Protein AF-A0A809XRB6-F1 (afdb_monomer)

Structure (mmCIF, N/CA/C/O backbone):
data_AF-A0A809XRB6-F1
#
_entry.id   AF-A0A809XRB6-F1
#
loop_
_atom_site.group_PDB
_atom_site.id
_atom_site.type_symbol
_atom_site.label_atom_id
_atom_site.label_alt_id
_atom_site.label_comp_id
_atom_site.label_asym_id
_atom_site.label_entity_id
_atom_site.label_seq_id
_atom_site.pdbx_PDB_ins_code
_atom_site.Cartn_x
_atom_site.Cartn_y
_atom_site.Cartn_z
_atom_site.occupancy
_atom_site.B_iso_or_equiv
_atom_site.auth_seq_id
_atom_site.auth_comp_id
_atom_site.auth_asym_id
_atom_site.auth_atom_id
_atom_site.pdbx_PDB_model_num
ATOM 1 N N . MET A 1 1 ? -22.239 2.796 12.880 1.00 61.47 1 MET A N 1
ATOM 2 C CA . MET A 1 1 ? -22.437 4.244 13.116 1.00 61.47 1 MET A CA 1
ATOM 3 C C . MET A 1 1 ? -23.560 4.434 14.136 1.00 61.47 1 MET A C 1
ATOM 5 O O . MET A 1 1 ? -24.670 3.992 13.845 1.00 61.47 1 MET A O 1
ATOM 9 N N . PRO A 1 2 ? -23.300 5.009 15.325 1.00 69.56 2 PRO A N 1
ATOM 10 C CA . PRO A 1 2 ? -24.337 5.312 16.322 1.00 69.56 2 PRO A CA 1
ATOM 11 C C . PRO A 1 2 ? -25.304 6.394 15.816 1.00 69.56 2 PRO A C 1
ATOM 13 O O . PRO A 1 2 ? -24.871 7.328 15.155 1.00 69.56 2 PRO A O 1
ATOM 16 N N . ARG A 1 3 ? -26.609 6.309 16.114 1.00 74.94 3 ARG A N 1
ATOM 17 C CA . ARG A 1 3 ? -27.607 7.269 15.583 1.00 74.94 3 ARG A CA 1
ATOM 18 C C . ARG A 1 3 ? -27.509 8.663 16.211 1.00 74.94 3 ARG A C 1
ATOM 20 O O . ARG A 1 3 ? -27.879 9.632 15.560 1.00 74.94 3 ARG A O 1
ATOM 27 N N . GLY A 1 4 ? -27.006 8.776 17.440 1.00 68.75 4 GLY A N 1
ATOM 28 C CA . GLY A 1 4 ? -26.925 10.052 18.156 1.00 68.75 4 GLY A CA 1
ATOM 29 C C . GLY A 1 4 ? -25.759 10.950 17.736 1.00 68.75 4 GLY A C 1
ATOM 30 O O . GLY A 1 4 ? -25.600 12.014 18.318 1.00 68.75 4 GLY A O 1
ATOM 31 N N . VAL A 1 5 ? -24.974 10.563 16.720 1.00 69.44 5 VAL A N 1
ATOM 32 C CA . VAL A 1 5 ? -24.039 11.480 16.037 1.00 69.44 5 VAL A CA 1
ATOM 33 C C . VAL A 1 5 ? -24.767 12.472 15.122 1.00 69.44 5 VAL A C 1
ATOM 35 O O . VAL A 1 5 ? -24.224 13.524 14.805 1.00 69.44 5 VAL A O 1
ATOM 38 N N . PHE A 1 6 ? -26.004 12.166 14.716 1.00 74.12 6 PHE A N 1
ATOM 39 C CA . PHE A 1 6 ? -26.852 13.059 13.929 1.00 74.12 6 PHE A CA 1
ATOM 40 C C . PHE A 1 6 ? -27.738 13.887 14.866 1.00 74.12 6 PHE A C 1
ATOM 42 O O . PHE A 1 6 ? -28.915 13.592 15.058 1.00 74.12 6 PHE A O 1
ATOM 49 N N . THR A 1 7 ? -27.151 14.903 15.492 1.00 71.75 7 THR A N 1
ATOM 50 C CA . THR A 1 7 ? -27.831 15.829 16.408 1.00 71.75 7 THR A CA 1
ATOM 51 C C . THR A 1 7 ? -27.353 17.257 16.150 1.00 71.75 7 THR A C 1
ATOM 53 O O . THR A 1 7 ? -26.242 17.468 15.667 1.00 71.75 7 THR A O 1
ATOM 56 N N . ALA A 1 8 ? -28.201 18.242 16.453 1.00 77.38 8 ALA A N 1
ATOM 57 C CA . ALA A 1 8 ? -27.827 19.655 16.405 1.00 77.38 8 ALA A CA 1
ATOM 58 C C . ALA A 1 8 ? -26.976 20.076 17.618 1.00 77.38 8 ALA A C 1
ATOM 60 O O . ALA A 1 8 ? -26.421 21.172 17.612 1.00 77.38 8 ALA A O 1
ATOM 61 N N . ASP A 1 9 ? -26.875 19.222 18.646 1.00 83.06 9 ASP A N 1
ATOM 62 C CA . ASP A 1 9 ? -26.037 19.454 19.821 1.00 83.06 9 ASP A CA 1
ATOM 63 C C . ASP A 1 9 ? -24.602 18.937 19.579 1.00 83.06 9 ASP A C 1
ATOM 65 O O . ASP A 1 9 ? -24.362 17.723 19.592 1.00 83.06 9 ASP A O 1
ATOM 69 N N . PRO A 1 10 ? -23.616 19.831 19.389 1.00 74.94 10 PRO A N 1
ATOM 70 C CA . PRO A 1 10 ? -22.242 19.439 19.100 1.00 74.94 10 PRO A CA 1
ATOM 71 C C . PRO A 1 10 ? -21.569 18.669 20.247 1.00 74.94 10 PRO A C 1
ATOM 73 O O . PRO A 1 10 ? -20.684 17.856 19.979 1.00 74.94 10 PRO A O 1
ATOM 76 N N . VAL A 1 11 ? -21.980 18.858 21.508 1.00 80.94 11 VAL A N 1
ATOM 77 C CA . VAL A 1 11 ? -21.413 18.121 22.653 1.00 80.94 11 VAL A CA 1
ATOM 78 C C . VAL A 1 11 ? -21.888 16.670 22.628 1.00 80.94 11 VAL A C 1
ATOM 80 O O . VAL A 1 11 ? -21.091 15.739 22.778 1.00 80.94 11 VAL A O 1
ATOM 83 N N . GLN A 1 12 ? -23.179 16.459 22.367 1.00 77.88 12 GLN A N 1
ATOM 84 C CA . GLN A 1 12 ? -23.754 15.123 22.238 1.00 77.88 12 GLN A CA 1
ATOM 85 C C . GLN A 1 12 ? -23.221 14.390 20.994 1.00 77.88 12 GLN A C 1
ATOM 87 O O . GLN A 1 12 ? -22.898 13.201 21.075 1.00 77.88 12 GLN A O 1
ATOM 92 N N . ALA A 1 13 ? -23.041 15.102 19.877 1.00 74.31 13 ALA A N 1
ATOM 93 C CA . ALA A 1 13 ? -22.426 14.555 18.670 1.00 74.31 13 ALA A CA 1
ATOM 94 C C . ALA A 1 13 ? -20.983 14.083 18.923 1.00 74.31 13 ALA A C 1
ATOM 96 O O . ALA A 1 13 ? -20.634 12.961 18.550 1.00 74.31 13 ALA A O 1
ATOM 97 N N . MET A 1 14 ? -20.156 14.887 19.606 1.00 74.06 14 MET A N 1
ATOM 98 C CA . MET A 1 14 ? -18.771 14.516 19.933 1.00 74.06 14 MET A CA 1
ATOM 99 C C . MET A 1 14 ? -18.687 13.318 20.885 1.00 74.06 14 MET A C 1
ATOM 101 O O . MET A 1 14 ? -17.871 12.420 20.668 1.00 74.06 14 MET A O 1
ATOM 105 N N . SER A 1 15 ? -19.553 13.260 21.901 1.00 75.50 15 SER A N 1
ATOM 106 C CA . SER A 1 15 ? -19.615 12.121 22.827 1.00 75.50 15 SER A CA 1
ATOM 107 C C . SER A 1 15 ? -19.898 10.801 22.097 1.00 75.50 15 SER A C 1
ATOM 109 O O . SER A 1 15 ? -19.261 9.785 22.379 1.00 75.50 15 SER A O 1
ATOM 111 N N . GLN A 1 16 ? -20.800 10.814 21.112 1.00 75.75 16 GLN A N 1
ATOM 112 C CA . GLN A 1 16 ? -21.124 9.617 20.331 1.00 75.75 16 GLN A CA 1
ATOM 113 C C . GLN A 1 16 ? -20.112 9.320 19.220 1.00 75.75 16 GLN A C 1
ATOM 115 O O . GLN A 1 1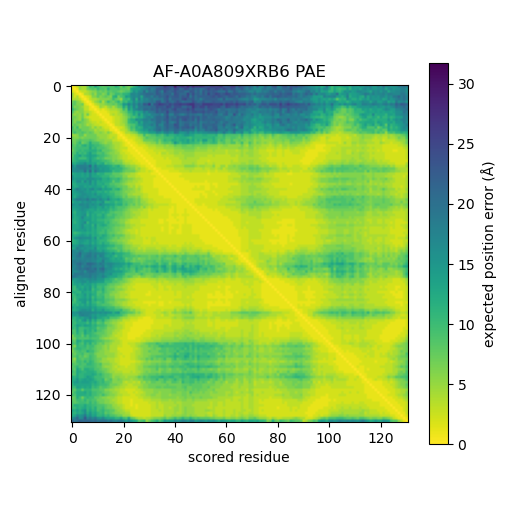6 ? -19.897 8.152 18.891 1.00 75.75 16 GLN A O 1
ATOM 120 N N . ALA A 1 17 ? -19.446 10.339 18.669 1.00 72.12 17 ALA A N 1
ATOM 121 C CA . ALA A 1 17 ? -18.386 10.163 17.678 1.00 72.12 17 ALA A CA 1
ATOM 122 C C . ALA A 1 17 ? -17.194 9.367 18.239 1.00 72.12 17 ALA A C 1
ATOM 124 O O . ALA A 1 17 ? -16.582 8.585 17.512 1.00 72.12 17 ALA A O 1
ATOM 125 N N . GLY A 1 18 ? -16.920 9.483 19.544 1.00 72.62 18 GLY A N 1
ATOM 126 C CA . GLY A 1 18 ? -15.917 8.669 20.240 1.00 72.62 18 GLY A CA 1
ATOM 127 C C . GLY A 1 18 ? -16.208 7.161 20.251 1.00 72.62 18 GLY A C 1
ATOM 128 O O . GLY A 1 18 ? -15.302 6.376 20.511 1.00 72.62 18 GLY A O 1
ATOM 129 N N . GLN A 1 19 ? -17.441 6.745 19.935 1.00 79.50 19 GLN A N 1
ATOM 130 C CA . GLN A 1 19 ? -17.832 5.335 19.814 1.00 79.50 19 GLN A CA 1
ATOM 131 C C . GLN A 1 19 ? -17.803 4.816 18.368 1.00 79.50 19 GLN A C 1
ATOM 133 O O . GLN A 1 19 ? -18.188 3.674 18.114 1.00 79.50 19 GLN A O 1
ATOM 138 N N . ILE A 1 20 ? -17.393 5.640 17.398 1.00 84.62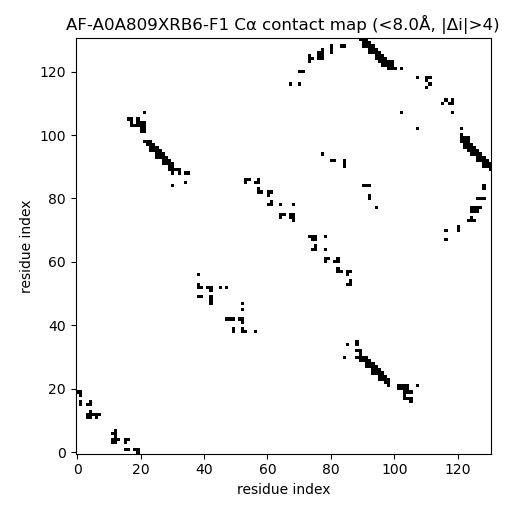 20 ILE A N 1
ATOM 139 C CA . ILE A 1 20 ? -17.211 5.185 16.020 1.00 84.62 20 ILE A CA 1
ATOM 140 C C . ILE A 1 20 ? -15.929 4.361 15.958 1.00 84.62 20 ILE A C 1
ATOM 142 O O . ILE A 1 20 ? -14.837 4.857 16.234 1.00 84.62 20 ILE A O 1
ATOM 146 N N . GLU A 1 21 ? -16.076 3.104 15.562 1.00 88.62 21 GLU A N 1
ATOM 147 C CA . GLU A 1 21 ? -14.969 2.186 15.324 1.00 88.62 21 GLU A CA 1
ATOM 148 C C . GLU A 1 21 ? -14.644 2.135 13.824 1.00 88.62 21 GLU A C 1
ATOM 150 O O . GLU A 1 21 ? -15.540 2.223 12.977 1.00 88.62 21 GLU A O 1
ATOM 155 N N . ALA A 1 22 ? -13.360 2.004 13.497 1.00 88.56 22 ALA A N 1
ATOM 156 C CA . ALA A 1 22 ? -12.912 1.752 12.138 1.00 88.56 22 ALA A CA 1
ATOM 157 C C . ALA A 1 22 ? -13.339 0.341 11.706 1.00 88.56 22 ALA A C 1
ATOM 159 O O . ALA A 1 22 ? -13.153 -0.629 12.439 1.00 88.56 22 ALA A O 1
ATOM 160 N N . GLY A 1 23 ? -13.928 0.241 10.515 1.00 88.81 23 GLY A N 1
ATOM 161 C CA . GLY A 1 23 ? -14.221 -1.035 9.864 1.00 88.81 23 GLY A CA 1
ATOM 162 C C . GLY A 1 23 ? -13.055 -1.518 9.003 1.00 88.81 23 GLY A C 1
ATOM 163 O O . GLY A 1 23 ? -11.997 -0.890 8.963 1.00 88.81 23 GLY A O 1
ATOM 164 N N . ALA A 1 24 ? -13.265 -2.622 8.283 1.00 93.12 24 ALA A N 1
ATOM 165 C CA . ALA A 1 24 ? -12.326 -3.042 7.250 1.00 93.12 24 ALA A CA 1
ATOM 166 C C . ALA A 1 24 ? -12.245 -1.983 6.138 1.00 93.12 24 ALA A C 1
ATOM 168 O O . ALA A 1 24 ? -13.271 -1.454 5.703 1.00 93.12 24 ALA A O 1
ATOM 169 N N . ILE A 1 25 ? -11.027 -1.690 5.693 1.00 91.88 25 ILE A N 1
ATOM 170 C CA . ILE A 1 25 ? -10.738 -0.745 4.613 1.00 91.88 25 ILE A CA 1
ATOM 171 C C . ILE A 1 25 ? -10.089 -1.533 3.484 1.00 91.88 25 ILE A C 1
ATOM 173 O O . ILE A 1 25 ? -9.148 -2.286 3.721 1.00 91.88 25 ILE A O 1
ATOM 177 N N . GLU A 1 26 ? -10.574 -1.347 2.263 1.00 95.62 26 GLU A N 1
ATOM 178 C CA . GLU A 1 26 ? -9.978 -1.934 1.068 1.00 95.62 26 GLU A CA 1
ATOM 179 C C . GLU A 1 26 ? -9.593 -0.822 0.095 1.00 95.62 26 GLU A C 1
ATOM 181 O O . GLU A 1 26 ? -10.391 0.065 -0.211 1.00 95.62 26 GLU A O 1
ATOM 186 N N . LEU A 1 27 ? -8.345 -0.866 -0.360 1.00 94.19 27 LEU A N 1
ATOM 187 C CA . LEU A 1 27 ? -7.768 0.035 -1.343 1.00 94.19 27 LEU A CA 1
ATOM 188 C C . LEU A 1 27 ? -7.385 -0.798 -2.559 1.00 94.19 27 LEU A C 1
ATOM 190 O O . LEU A 1 27 ? -6.639 -1.766 -2.427 1.00 94.19 27 LEU A O 1
ATOM 194 N N . SER A 1 28 ? -7.863 -0.408 -3.736 1.00 95.62 28 SER A N 1
ATOM 195 C CA . SER A 1 28 ? -7.476 -1.026 -5.002 1.00 95.62 28 SER A CA 1
ATOM 196 C C . SER A 1 28 ? -6.942 0.025 -5.969 1.00 95.62 28 SER A C 1
ATOM 198 O O . SER A 1 28 ? -7.493 1.119 -6.102 1.00 95.62 28 SER A O 1
ATOM 200 N N . LEU A 1 29 ? -5.835 -0.301 -6.631 1.00 95.81 29 LEU A N 1
ATOM 201 C CA . LEU A 1 29 ? -5.172 0.553 -7.606 1.00 95.81 29 LEU A CA 1
ATOM 202 C C . LEU A 1 29 ? -4.847 -0.261 -8.853 1.00 95.81 29 LEU A C 1
ATOM 204 O O . LEU A 1 29 ? -4.003 -1.151 -8.813 1.00 95.81 29 LEU A O 1
ATOM 208 N N . ARG A 1 30 ? -5.496 0.066 -9.973 1.00 96.00 30 ARG A N 1
ATOM 209 C CA . ARG A 1 30 ? -5.185 -0.510 -11.285 1.00 96.00 30 ARG A CA 1
ATOM 210 C C . ARG A 1 30 ? -4.099 0.306 -11.973 1.00 96.00 30 ARG A C 1
ATOM 212 O O . ARG A 1 30 ? -4.274 1.508 -12.167 1.00 96.00 30 ARG A O 1
ATOM 219 N N . ASP A 1 31 ? -3.029 -0.348 -12.410 1.00 94.75 31 ASP A N 1
ATOM 220 C CA . ASP A 1 31 ? -2.081 0.264 -13.334 1.00 94.75 31 ASP A CA 1
ATOM 221 C C . ASP A 1 31 ? -2.695 0.344 -14.738 1.00 94.75 31 ASP A C 1
ATOM 223 O O . ASP A 1 31 ? -2.980 -0.670 -15.375 1.00 94.75 31 ASP A O 1
ATOM 227 N N . SER A 1 32 ? -2.901 1.569 -15.217 1.00 93.31 32 SER A N 1
ATOM 228 C CA . SER A 1 32 ? -3.337 1.885 -16.583 1.00 93.31 32 SER A CA 1
ATOM 229 C C . SER A 1 32 ? -2.180 2.338 -17.488 1.00 93.31 32 SER A C 1
ATOM 231 O O . SER A 1 32 ? -2.414 2.920 -18.546 1.00 93.31 32 SER A O 1
ATOM 233 N N . GLY A 1 33 ? -0.933 2.087 -17.072 1.00 92.69 33 GLY A N 1
ATOM 234 C CA . GLY A 1 33 ? 0.297 2.514 -17.743 1.00 92.69 33 GLY A CA 1
ATOM 235 C C . GLY A 1 33 ? 1.039 3.638 -17.013 1.00 92.69 33 GLY A C 1
ATOM 236 O O . GLY A 1 33 ? 2.035 4.153 -17.524 1.00 92.69 33 GLY A O 1
ATOM 237 N N . VAL A 1 34 ? 0.592 4.040 -15.816 1.00 89.94 34 VAL A N 1
ATOM 238 C CA . VAL A 1 34 ? 1.263 5.091 -15.032 1.00 89.94 34 VAL A CA 1
ATOM 239 C C . VAL A 1 34 ? 2.619 4.615 -14.518 1.00 89.94 34 VAL A C 1
ATOM 241 O O . VAL A 1 34 ? 3.575 5.391 -14.493 1.00 89.94 34 VAL A O 1
ATOM 244 N N . VAL A 1 35 ? 2.731 3.327 -14.178 1.00 93.81 35 VAL A N 1
ATOM 245 C CA . VAL A 1 35 ? 3.995 2.722 -13.743 1.00 93.81 35 VAL A CA 1
ATOM 246 C C . VAL A 1 35 ? 5.029 2.822 -14.864 1.00 93.81 35 VAL A C 1
ATOM 248 O O . VAL A 1 35 ? 6.153 3.266 -14.632 1.00 93.81 35 VAL A O 1
ATOM 251 N N . ASP A 1 36 ? 4.638 2.507 -16.099 1.00 94.62 36 ASP A N 1
ATOM 252 C CA . ASP A 1 36 ? 5.520 2.591 -17.266 1.00 94.62 36 ASP A CA 1
ATOM 253 C C . ASP A 1 36 ? 5.991 4.014 -17.555 1.00 94.62 36 ASP A C 1
ATOM 255 O O . ASP A 1 36 ? 7.154 4.224 -17.914 1.00 94.62 36 ASP A O 1
ATOM 259 N N . LEU A 1 37 ? 5.117 5.006 -17.371 1.00 94.81 37 LEU A N 1
ATOM 260 C CA . LEU A 1 37 ? 5.478 6.415 -17.519 1.00 94.81 37 LEU A CA 1
ATOM 261 C C . LEU A 1 37 ? 6.540 6.832 -16.493 1.00 94.81 37 LEU A C 1
ATOM 263 O O . LEU A 1 37 ? 7.530 7.469 -16.866 1.00 94.81 37 LEU A O 1
ATOM 267 N N . LEU A 1 38 ? 6.371 6.435 -15.228 1.00 93.19 38 LEU A N 1
ATOM 268 C CA . LEU A 1 38 ? 7.328 6.716 -14.155 1.00 93.19 38 LEU A CA 1
ATOM 269 C C . LEU A 1 38 ? 8.668 6.009 -14.391 1.00 93.19 38 LEU A C 1
ATOM 271 O O . LEU A 1 38 ? 9.718 6.645 -14.302 1.00 93.19 38 LEU A O 1
ATOM 275 N N . VAL A 1 39 ? 8.647 4.729 -14.776 1.00 96.06 39 VAL A N 1
ATOM 276 C CA . VAL A 1 39 ? 9.854 3.967 -15.136 1.00 96.06 39 VAL A CA 1
ATOM 277 C C . VAL A 1 39 ? 10.572 4.625 -16.316 1.00 96.06 39 VAL A C 1
ATOM 279 O O . VAL A 1 39 ? 11.790 4.805 -16.284 1.00 96.06 39 VAL A O 1
ATOM 282 N N . ALA A 1 40 ? 9.841 5.048 -17.352 1.00 96.44 40 ALA A N 1
ATOM 283 C CA . ALA A 1 40 ? 10.417 5.730 -18.507 1.00 96.44 40 ALA A CA 1
ATOM 284 C C . ALA A 1 40 ? 10.995 7.110 -18.154 1.00 96.44 40 ALA A C 1
ATOM 286 O O . ALA A 1 40 ? 11.966 7.552 -18.772 1.00 96.44 40 ALA A O 1
ATOM 287 N N . GLN A 1 41 ? 10.412 7.822 -17.189 1.00 95.81 41 GLN A N 1
ATOM 288 C CA . GLN A 1 41 ? 10.979 9.066 -16.674 1.00 95.81 41 GLN A CA 1
ATOM 289 C C . GLN A 1 41 ? 12.259 8.800 -15.876 1.00 95.81 41 GLN A C 1
ATOM 291 O O . GLN A 1 41 ? 13.276 9.437 -16.142 1.00 95.81 41 GLN A O 1
ATOM 296 N N . PHE A 1 42 ? 12.239 7.834 -14.959 1.00 95.19 42 PHE A N 1
ATOM 297 C CA . PHE A 1 42 ? 13.398 7.469 -14.147 1.00 95.19 42 PHE A CA 1
ATOM 298 C C . PHE A 1 42 ? 14.570 6.980 -15.005 1.00 95.19 42 PHE A C 1
ATOM 300 O O . PHE A 1 42 ? 15.688 7.460 -14.845 1.00 95.19 42 PHE A O 1
ATOM 307 N N . SER A 1 43 ? 14.299 6.108 -15.981 1.00 97.44 43 SER A N 1
ATOM 308 C CA . SER A 1 43 ? 15.274 5.626 -16.970 1.00 97.44 43 SER A CA 1
ATOM 309 C C . SER A 1 43 ? 15.979 6.777 -17.688 1.00 97.44 43 SER A C 1
ATOM 311 O O . SER A 1 43 ? 17.204 6.774 -17.790 1.00 97.44 43 SER A O 1
ATOM 313 N N . ARG A 1 44 ? 15.227 7.798 -18.122 1.00 97.12 44 ARG A N 1
ATOM 314 C CA . ARG A 1 44 ? 15.791 8.987 -18.777 1.00 97.12 44 ARG A CA 1
ATOM 315 C C . ARG A 1 44 ? 16.629 9.839 -17.829 1.00 97.12 44 ARG A C 1
ATOM 317 O O . ARG A 1 44 ? 17.692 10.296 -18.228 1.00 97.12 44 ARG A O 1
ATOM 324 N N . MET A 1 45 ? 16.168 10.051 -16.596 1.00 96.44 45 MET A N 1
ATOM 325 C CA . MET A 1 45 ? 16.898 10.857 -15.608 1.00 96.44 45 MET A CA 1
ATOM 326 C C . MET A 1 45 ? 18.202 10.192 -15.159 1.00 96.44 45 MET A C 1
ATOM 328 O O . MET A 1 45 ? 19.197 10.882 -14.973 1.00 96.44 45 MET A O 1
ATOM 332 N N . GLN A 1 46 ? 18.198 8.867 -15.005 1.00 95.44 46 GLN A N 1
ATOM 333 C CA . GLN A 1 46 ? 19.357 8.096 -14.547 1.00 95.44 46 GLN A CA 1
ATOM 334 C C . GLN A 1 46 ? 20.236 7.575 -15.693 1.00 95.44 46 GLN A C 1
ATOM 336 O O . GLN A 1 46 ? 21.267 6.962 -15.437 1.00 95.44 46 GLN A O 1
ATOM 341 N N . ASN A 1 47 ? 19.844 7.808 -16.951 1.00 96.12 47 ASN A N 1
ATOM 342 C CA . ASN A 1 47 ? 20.519 7.292 -18.145 1.00 96.12 47 ASN A CA 1
ATOM 343 C C . ASN A 1 47 ? 20.757 5.766 -18.099 1.00 96.12 47 ASN A C 1
ATOM 345 O O . ASN A 1 47 ? 21.842 5.270 -18.399 1.00 96.12 47 ASN A O 1
ATOM 349 N N . VAL A 1 48 ? 19.725 5.018 -17.704 1.00 97.50 48 VAL A N 1
ATOM 350 C CA . VAL A 1 48 ? 19.741 3.547 -17.622 1.00 97.50 48 VAL A CA 1
ATOM 351 C C . VAL A 1 48 ? 18.650 2.941 -18.497 1.00 97.50 48 VAL A C 1
ATOM 353 O O . VAL A 1 48 ? 17.714 3.630 -18.910 1.00 97.50 48 VAL A O 1
ATOM 356 N N . SER A 1 49 ? 18.730 1.637 -18.773 1.00 97.19 49 SER A N 1
ATOM 357 C CA . SER A 1 49 ? 17.649 0.927 -19.464 1.00 97.19 49 SER A CA 1
ATOM 358 C C . SER A 1 49 ? 16.349 0.969 -18.646 1.00 97.19 49 SER A C 1
ATOM 360 O O . SER A 1 49 ? 16.366 1.141 -17.427 1.00 97.19 49 SER A O 1
ATOM 362 N N . ARG A 1 50 ? 15.194 0.797 -19.302 1.00 95.00 50 ARG A N 1
ATOM 363 C CA . ARG A 1 50 ? 13.897 0.729 -18.599 1.00 95.00 50 ARG A CA 1
ATOM 364 C C . ARG A 1 50 ? 13.829 -0.427 -17.606 1.00 95.00 50 ARG A C 1
ATOM 366 O O . ARG A 1 50 ? 13.225 -0.279 -16.554 1.00 95.00 50 ARG A O 1
ATOM 373 N N . ASP A 1 51 ? 14.454 -1.545 -17.951 1.00 95.75 51 ASP A N 1
ATOM 374 C CA . ASP A 1 51 ? 14.520 -2.727 -17.097 1.00 95.75 51 ASP A CA 1
ATOM 375 C C . ASP A 1 51 ? 15.333 -2.443 -15.825 1.00 95.75 51 ASP A C 1
ATOM 377 O O . ASP A 1 51 ? 14.830 -2.604 -14.717 1.00 95.75 51 ASP A O 1
ATOM 381 N N . ALA A 1 52 ? 16.522 -1.847 -15.976 1.00 96.75 52 ALA A N 1
ATOM 382 C CA . ALA A 1 52 ? 17.341 -1.414 -14.846 1.00 96.75 52 ALA A CA 1
ATOM 383 C C . ALA A 1 52 ? 16.644 -0.335 -13.999 1.00 96.75 52 ALA A C 1
ATOM 385 O O . ALA A 1 52 ? 16.721 -0.363 -12.775 1.00 96.75 52 ALA A O 1
ATOM 386 N N . ALA A 1 53 ? 15.925 0.598 -14.632 1.00 97.12 53 ALA A N 1
ATOM 387 C CA . ALA A 1 53 ? 15.115 1.590 -13.929 1.00 97.12 53 ALA A CA 1
ATOM 388 C C . ALA A 1 53 ? 14.000 0.942 -13.099 1.00 97.12 53 ALA A C 1
ATOM 390 O O . ALA A 1 53 ? 13.805 1.317 -11.945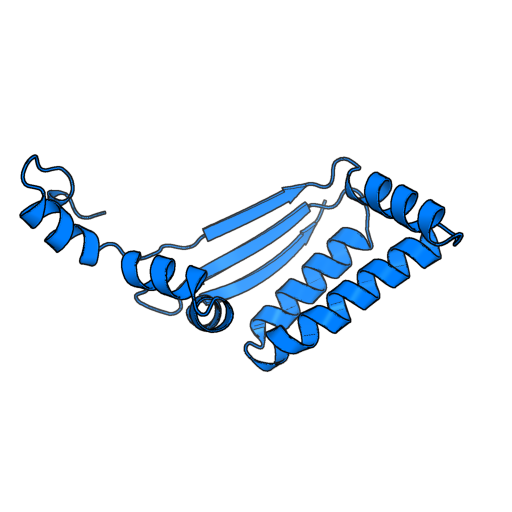 1.00 97.12 53 ALA A O 1
ATOM 391 N N . ARG A 1 54 ? 13.277 -0.029 -13.669 1.00 97.00 54 ARG A N 1
ATOM 392 C CA . ARG A 1 54 ? 12.219 -0.755 -12.961 1.00 97.00 54 ARG A CA 1
ATOM 393 C C . ARG A 1 54 ? 12.794 -1.537 -11.784 1.00 97.00 54 ARG A C 1
ATOM 395 O O . ARG A 1 54 ? 12.284 -1.394 -10.677 1.00 97.00 54 ARG A O 1
ATOM 402 N N . GLY A 1 55 ? 13.881 -2.277 -12.007 1.00 97.12 55 GLY A N 1
ATOM 403 C CA . GLY A 1 55 ? 14.596 -3.004 -10.958 1.00 97.12 55 GLY A CA 1
ATOM 404 C C . GLY A 1 55 ? 15.040 -2.086 -9.819 1.00 97.12 55 GLY A C 1
ATOM 405 O O . GLY A 1 55 ? 14.731 -2.352 -8.664 1.00 97.12 55 GLY A O 1
ATOM 406 N N . ALA A 1 56 ? 15.641 -0.937 -10.139 1.00 96.25 56 ALA A N 1
ATOM 407 C CA . ALA A 1 56 ? 16.069 0.038 -9.137 1.00 96.25 56 ALA A CA 1
ATOM 408 C C . ALA A 1 56 ? 14.899 0.599 -8.305 1.00 96.25 56 ALA A C 1
ATOM 410 O O . ALA A 1 56 ? 15.034 0.794 -7.097 1.00 96.25 56 ALA A O 1
ATOM 411 N N . ILE A 1 57 ? 13.735 0.845 -8.919 1.00 95.44 57 ILE A N 1
ATOM 412 C CA . ILE A 1 57 ? 12.539 1.293 -8.188 1.00 95.44 57 ILE A CA 1
ATOM 413 C C . ILE A 1 57 ? 12.026 0.176 -7.267 1.00 95.44 57 ILE A C 1
ATOM 415 O O . ILE A 1 57 ? 11.701 0.445 -6.111 1.00 95.44 57 ILE A O 1
ATOM 419 N N . VAL A 1 58 ? 11.985 -1.069 -7.748 1.00 96.44 58 VAL A N 1
ATOM 420 C CA . VAL A 1 58 ? 11.585 -2.241 -6.953 1.00 96.44 58 VAL A CA 1
ATOM 421 C C . VAL A 1 58 ? 12.516 -2.440 -5.754 1.00 96.44 58 VAL A C 1
ATOM 423 O O . VAL A 1 58 ? 12.045 -2.595 -4.627 1.00 96.44 58 VAL A O 1
ATOM 426 N N . GLU A 1 59 ? 13.829 -2.381 -5.965 1.00 95.62 59 GLU A N 1
ATOM 427 C CA . GLU A 1 59 ? 14.825 -2.469 -4.895 1.00 95.62 59 GLU A CA 1
ATOM 428 C C . GLU A 1 59 ? 14.659 -1.337 -3.881 1.00 95.62 59 GLU A C 1
ATOM 430 O O . GLU A 1 59 ? 14.661 -1.580 -2.675 1.00 95.62 59 GLU A O 1
ATOM 435 N N . MET A 1 60 ? 14.432 -0.109 -4.353 1.00 93.62 60 MET A N 1
ATOM 436 C CA . MET A 1 60 ? 14.181 1.041 -3.490 1.00 93.62 60 MET A CA 1
ATOM 437 C C . MET A 1 60 ? 12.917 0.855 -2.635 1.00 93.62 60 MET A C 1
ATOM 439 O O . MET A 1 60 ? 12.942 1.175 -1.446 1.00 93.62 60 MET A O 1
ATOM 443 N N . ILE A 1 61 ? 11.828 0.325 -3.205 1.00 94.25 61 ILE A N 1
ATOM 444 C CA . ILE A 1 61 ? 10.594 0.005 -2.467 1.00 94.25 61 ILE A CA 1
ATOM 445 C C . ILE A 1 61 ? 10.886 -1.014 -1.366 1.00 94.25 61 ILE A C 1
ATOM 447 O O . ILE A 1 61 ? 10.502 -0.800 -0.217 1.00 94.25 61 ILE A O 1
ATOM 451 N N . ARG A 1 62 ? 11.599 -2.097 -1.695 1.00 93.75 62 ARG A N 1
ATOM 452 C CA . ARG A 1 62 ? 11.951 -3.151 -0.733 1.00 93.75 62 ARG A CA 1
ATOM 453 C C . ARG A 1 62 ? 12.832 -2.603 0.389 1.00 93.75 62 ARG A C 1
ATOM 455 O O . ARG A 1 62 ? 12.495 -2.783 1.555 1.00 93.75 62 ARG A O 1
ATOM 462 N N . ALA A 1 63 ? 13.879 -1.852 0.050 1.00 92.25 63 ALA A N 1
ATOM 463 C CA . ALA A 1 63 ? 14.799 -1.255 1.017 1.00 92.25 63 ALA A CA 1
ATOM 464 C C . ALA A 1 63 ? 14.108 -0.247 1.954 1.00 92.25 63 ALA A C 1
ATOM 466 O O . ALA A 1 63 ? 14.370 -0.222 3.156 1.00 92.25 63 ALA A O 1
ATOM 467 N N . GLN A 1 64 ? 13.192 0.580 1.437 1.00 88.62 64 GLN A N 1
ATOM 468 C CA . GLN A 1 64 ? 12.391 1.472 2.283 1.00 88.62 64 GLN A CA 1
ATOM 469 C C . GLN A 1 64 ? 11.389 0.690 3.143 1.00 88.62 64 GLN A C 1
ATOM 471 O O . GLN A 1 64 ? 11.168 1.030 4.308 1.00 88.62 64 GLN A O 1
ATOM 476 N N . GLY A 1 65 ? 10.822 -0.379 2.585 1.00 87.50 65 GLY A N 1
ATOM 477 C CA . GLY A 1 65 ? 9.859 -1.250 3.240 1.00 87.50 65 GLY A CA 1
ATOM 478 C C . GLY A 1 65 ? 10.433 -2.078 4.389 1.00 87.50 65 GLY A C 1
ATOM 479 O O . GLY A 1 65 ? 9.699 -2.372 5.327 1.00 87.50 65 GLY A O 1
ATOM 480 N N . GLU A 1 66 ? 11.732 -2.392 4.391 1.00 85.81 66 GLU A N 1
ATOM 481 C CA . GLU A 1 66 ? 12.381 -3.137 5.484 1.00 85.81 66 GLU A CA 1
ATOM 482 C C . GLU A 1 66 ? 12.206 -2.465 6.851 1.00 85.81 66 GLU A C 1
ATOM 484 O O . GLU A 1 66 ? 11.942 -3.141 7.845 1.00 85.81 66 GLU A O 1
ATOM 489 N N . LYS A 1 67 ? 12.266 -1.128 6.905 1.00 77.50 67 LYS A N 1
ATOM 490 C CA . LYS A 1 67 ? 12.068 -0.366 8.151 1.00 77.50 67 LYS A CA 1
ATOM 491 C C . LYS A 1 67 ? 10.654 -0.523 8.714 1.00 77.50 67 LYS A C 1
ATOM 493 O O . LYS A 1 67 ? 10.474 -0.509 9.927 1.00 77.50 67 LYS A O 1
ATOM 498 N N . ILE A 1 68 ? 9.663 -0.667 7.836 1.00 76.94 68 ILE A N 1
ATOM 499 C CA . ILE A 1 68 ? 8.251 -0.826 8.204 1.00 76.94 68 ILE A CA 1
ATOM 500 C C . ILE A 1 68 ? 7.964 -2.296 8.539 1.00 76.94 68 ILE A C 1
ATOM 502 O O . ILE A 1 68 ? 7.320 -2.589 9.543 1.00 76.94 68 ILE A O 1
ATOM 506 N N . ALA A 1 69 ? 8.503 -3.225 7.747 1.00 80.06 69 ALA A N 1
ATOM 507 C CA . ALA A 1 69 ? 8.386 -4.666 7.956 1.00 80.06 69 ALA A CA 1
ATOM 508 C C . ALA A 1 69 ? 9.005 -5.125 9.286 1.00 80.06 69 ALA A C 1
ATOM 510 O O . ALA A 1 69 ? 8.487 -6.041 9.920 1.00 80.06 69 ALA A O 1
ATOM 511 N N . ALA A 1 70 ? 10.073 -4.466 9.746 1.00 75.81 70 ALA A N 1
ATOM 512 C CA . ALA A 1 70 ? 10.661 -4.726 11.059 1.00 75.8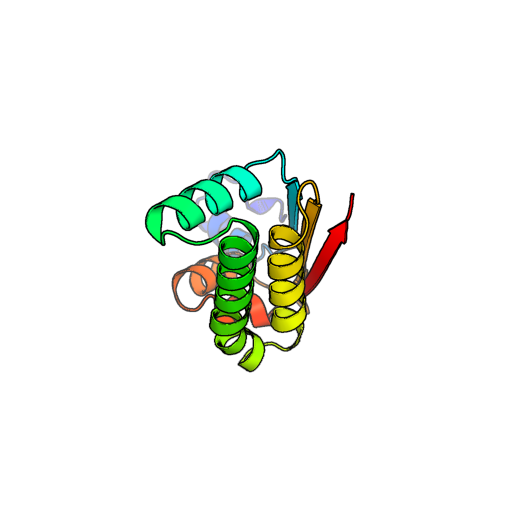1 70 ALA A CA 1
ATOM 513 C C . ALA A 1 70 ? 9.690 -4.443 12.223 1.00 75.81 70 ALA A C 1
ATOM 515 O O . ALA A 1 70 ? 9.823 -5.043 13.287 1.00 75.81 70 ALA A O 1
ATOM 516 N N . ALA A 1 71 ? 8.716 -3.547 12.025 1.00 71.69 71 ALA A N 1
ATOM 517 C CA . ALA A 1 71 ? 7.724 -3.172 13.030 1.00 71.69 71 ALA A CA 1
ATOM 518 C C . ALA A 1 71 ? 6.391 -3.934 12.894 1.00 71.69 71 ALA A C 1
ATOM 520 O O . ALA A 1 71 ? 5.641 -4.016 13.865 1.00 71.69 71 ALA A O 1
ATOM 521 N N . ASN A 1 72 ? 6.085 -4.495 11.717 1.00 72.56 72 ASN A N 1
ATOM 522 C CA . ASN A 1 72 ? 4.885 -5.299 11.476 1.00 72.56 72 ASN A CA 1
ATOM 523 C C . ASN A 1 72 ? 5.157 -6.378 10.401 1.00 72.56 72 ASN A C 1
ATOM 525 O O . ASN A 1 72 ? 5.383 -6.021 9.242 1.00 72.56 72 ASN A O 1
ATOM 529 N N . PRO A 1 73 ? 5.084 -7.685 10.731 1.00 75.12 73 PRO A N 1
ATOM 530 C CA . PRO A 1 73 ? 5.276 -8.766 9.763 1.00 75.12 73 PRO A CA 1
ATOM 531 C C . PRO A 1 73 ? 4.338 -8.686 8.551 1.00 75.12 73 PRO A C 1
ATOM 533 O O . PRO A 1 73 ? 4.775 -8.928 7.426 1.00 75.12 73 PRO A O 1
ATOM 536 N N . ASP A 1 74 ? 3.084 -8.272 8.754 1.00 79.94 74 ASP A N 1
ATOM 537 C CA . ASP A 1 74 ? 2.099 -8.132 7.676 1.00 79.94 74 ASP A CA 1
ATOM 538 C 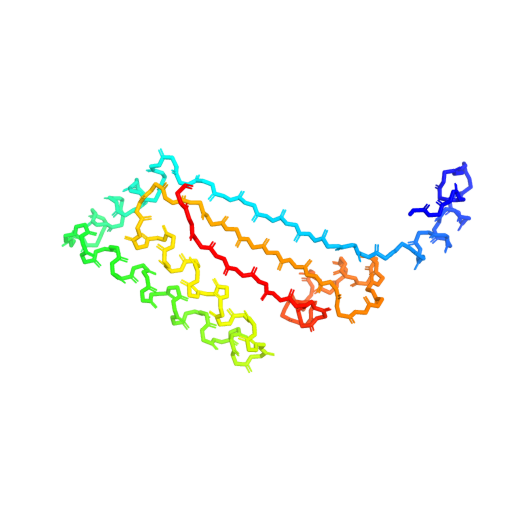C . ASP A 1 74 ? 2.470 -6.984 6.715 1.00 79.94 74 ASP A C 1
ATOM 540 O O . ASP A 1 74 ? 2.116 -7.003 5.534 1.00 79.94 74 ASP A O 1
ATOM 544 N N . ALA A 1 75 ? 3.254 -6.001 7.178 1.00 80.50 75 ALA A N 1
ATOM 545 C CA . ALA A 1 75 ? 3.743 -4.927 6.319 1.00 80.50 75 ALA A CA 1
ATOM 546 C C . ALA A 1 75 ? 4.759 -5.426 5.282 1.00 80.50 75 ALA A C 1
ATOM 548 O O . ALA A 1 75 ? 4.857 -4.832 4.210 1.00 80.50 75 ALA A O 1
ATOM 549 N N . LYS A 1 76 ? 5.466 -6.539 5.538 1.00 86.69 76 LYS A N 1
ATOM 550 C CA . LYS A 1 76 ? 6.334 -7.164 4.528 1.00 86.69 76 LYS A CA 1
ATOM 551 C C . LYS A 1 76 ? 5.522 -7.612 3.312 1.00 86.69 76 LYS A C 1
ATOM 553 O O . LYS A 1 76 ? 5.895 -7.293 2.189 1.00 86.69 76 LYS A O 1
ATOM 558 N N . THR A 1 77 ? 4.385 -8.269 3.541 1.00 88.50 77 THR A N 1
ATOM 559 C CA . THR A 1 77 ? 3.471 -8.710 2.476 1.00 88.50 77 THR A CA 1
ATOM 560 C C . THR A 1 77 ? 2.974 -7.528 1.645 1.00 88.50 77 THR A C 1
ATOM 562 O O . THR A 1 77 ? 2.928 -7.607 0.419 1.00 88.50 77 THR A O 1
ATOM 565 N N . ALA A 1 78 ? 2.659 -6.402 2.292 1.00 91.38 78 ALA A N 1
ATOM 566 C CA . ALA A 1 78 ? 2.279 -5.177 1.593 1.00 91.38 78 ALA A CA 1
ATOM 567 C C . ALA A 1 78 ? 3.417 -4.605 0.737 1.00 91.38 78 ALA A C 1
ATOM 569 O O . ALA A 1 78 ? 3.191 -4.257 -0.419 1.00 91.38 78 ALA A O 1
ATOM 570 N N . VAL A 1 79 ? 4.642 -4.549 1.268 1.00 92.81 79 VAL A N 1
ATOM 571 C CA . VAL A 1 79 ? 5.832 -4.103 0.522 1.00 92.81 79 VAL A CA 1
ATOM 572 C C . VAL A 1 79 ? 6.087 -5.000 -0.689 1.00 92.81 79 VAL A C 1
ATOM 574 O O . VAL A 1 79 ? 6.329 -4.490 -1.782 1.00 92.81 79 VAL A O 1
ATOM 577 N N . ASP A 1 80 ? 5.991 -6.318 -0.517 1.00 93.00 80 ASP A N 1
ATOM 578 C CA . ASP A 1 80 ? 6.182 -7.290 -1.594 1.00 93.00 80 ASP A CA 1
ATOM 579 C C . ASP A 1 80 ? 5.115 -7.141 -2.690 1.00 93.00 80 ASP A C 1
ATOM 581 O O . ASP A 1 80 ? 5.449 -7.169 -3.875 1.00 93.00 80 ASP A O 1
ATOM 585 N N . ALA A 1 81 ? 3.853 -6.901 -2.320 1.00 94.94 81 ALA A N 1
ATOM 586 C CA . ALA A 1 81 ? 2.782 -6.632 -3.278 1.00 94.94 81 ALA A CA 1
ATOM 587 C C . ALA A 1 81 ? 2.986 -5.302 -4.029 1.00 94.94 81 ALA A C 1
ATOM 589 O O . ALA A 1 81 ? 2.802 -5.248 -5.244 1.00 94.94 81 ALA A O 1
ATOM 590 N N . ILE A 1 82 ? 3.413 -4.234 -3.344 1.00 94.69 82 ILE A N 1
ATOM 591 C CA . ILE A 1 82 ? 3.723 -2.941 -3.981 1.00 94.69 82 ILE A CA 1
ATOM 592 C C . ILE A 1 82 ? 4.894 -3.092 -4.961 1.00 94.69 82 ILE A C 1
ATOM 594 O O . ILE A 1 82 ? 4.846 -2.569 -6.073 1.00 94.69 82 ILE A O 1
ATOM 598 N N . ALA A 1 83 ? 5.933 -3.833 -4.571 1.00 95.50 83 ALA A N 1
ATOM 599 C CA . ALA A 1 83 ? 7.051 -4.156 -5.445 1.00 95.50 83 ALA A CA 1
ATOM 600 C C . ALA A 1 83 ? 6.585 -4.941 -6.684 1.00 95.50 83 ALA A C 1
ATOM 602 O O . ALA A 1 83 ? 6.912 -4.544 -7.800 1.00 95.50 83 ALA A O 1
ATOM 603 N N . GLY A 1 84 ? 5.764 -5.982 -6.507 1.00 95.00 84 GLY A N 1
ATOM 604 C CA . GLY A 1 84 ? 5.204 -6.772 -7.610 1.00 95.00 84 GLY A CA 1
ATOM 605 C C . GLY A 1 84 ? 4.340 -5.950 -8.574 1.00 95.00 84 GLY A C 1
ATOM 606 O O . GLY A 1 84 ? 4.434 -6.125 -9.787 1.00 95.00 84 GLY A O 1
ATOM 607 N N . PHE A 1 85 ? 3.571 -4.991 -8.049 1.00 96.12 85 PHE A N 1
ATOM 608 C CA . PHE A 1 85 ? 2.767 -4.058 -8.844 1.00 96.12 85 PHE A CA 1
ATOM 609 C C . PHE A 1 85 ? 3.626 -3.159 -9.742 1.00 96.12 85 PHE A C 1
ATOM 611 O O . PHE A 1 85 ? 3.240 -2.844 -10.864 1.00 96.12 85 PHE A O 1
ATOM 618 N N . VAL A 1 86 ? 4.806 -2.747 -9.266 1.00 95.75 86 VAL A N 1
ATOM 619 C CA . VAL A 1 86 ? 5.764 -1.990 -10.085 1.00 95.75 86 VAL A CA 1
ATOM 620 C C . VAL A 1 86 ? 6.525 -2.902 -11.040 1.00 95.75 86 VAL A C 1
ATOM 622 O O . VAL A 1 86 ? 6.850 -2.493 -12.152 1.00 95.75 86 VAL A O 1
ATOM 625 N N . GLU A 1 87 ? 6.819 -4.130 -10.631 1.00 94.75 87 GLU A N 1
ATOM 626 C CA . GLU A 1 87 ? 7.550 -5.108 -11.432 1.00 94.75 87 GLU A CA 1
ATOM 627 C C . GLU A 1 87 ? 6.747 -5.558 -12.661 1.00 94.75 87 GLU A C 1
ATOM 629 O O . GLU A 1 87 ? 7.298 -5.656 -13.757 1.00 94.75 87 GLU A O 1
ATOM 634 N N . THR A 1 88 ? 5.432 -5.745 -12.512 1.00 92.00 88 THR A N 1
ATOM 635 C CA . THR A 1 88 ? 4.551 -6.226 -13.583 1.00 92.00 88 THR A CA 1
ATOM 636 C C . THR A 1 88 ? 3.498 -5.183 -13.951 1.00 92.00 88 THR A C 1
ATOM 638 O O . THR A 1 88 ? 2.591 -4.883 -13.181 1.00 92.00 88 THR A O 1
ATOM 641 N N . SER A 1 89 ? 3.587 -4.654 -15.170 1.00 88.19 89 SER A N 1
ATOM 642 C CA . SER A 1 89 ? 2.669 -3.617 -15.666 1.00 88.19 89 SER A CA 1
ATOM 643 C C . SER A 1 89 ? 1.257 -4.152 -15.902 1.00 88.19 89 SER A C 1
ATOM 645 O O . SER A 1 89 ? 1.063 -5.325 -16.226 1.00 88.19 89 SER A O 1
ATOM 647 N N . GLY A 1 90 ? 0.260 -3.280 -15.758 1.00 90.00 90 GLY A N 1
ATOM 648 C CA . GLY A 1 90 ? -1.147 -3.615 -15.999 1.00 90.00 90 GLY A CA 1
ATOM 649 C C . GLY A 1 90 ? -1.824 -4.432 -14.892 1.00 90.00 90 GLY A C 1
ATOM 650 O O . GLY A 1 90 ? -2.978 -4.840 -15.071 1.00 90.00 90 GLY A O 1
ATOM 651 N N . GLN A 1 91 ? -1.144 -4.664 -13.764 1.00 93.75 91 GLN A N 1
ATOM 652 C CA . GLN A 1 91 ? -1.720 -5.308 -12.583 1.00 93.75 91 GLN A CA 1
ATOM 653 C C . GLN A 1 91 ? -2.627 -4.359 -11.787 1.00 93.75 91 GLN A C 1
ATOM 655 O O . GLN A 1 91 ? -2.609 -3.140 -11.943 1.00 93.75 91 GLN A O 1
ATOM 660 N N . THR A 1 92 ? -3.425 -4.943 -10.903 1.00 96.25 92 THR A N 1
ATOM 661 C CA . THR A 1 92 ? -4.172 -4.277 -9.840 1.00 96.25 92 THR A CA 1
ATOM 662 C C . THR A 1 92 ? -3.505 -4.610 -8.518 1.00 96.25 92 THR A C 1
ATOM 664 O O . THR A 1 92 ?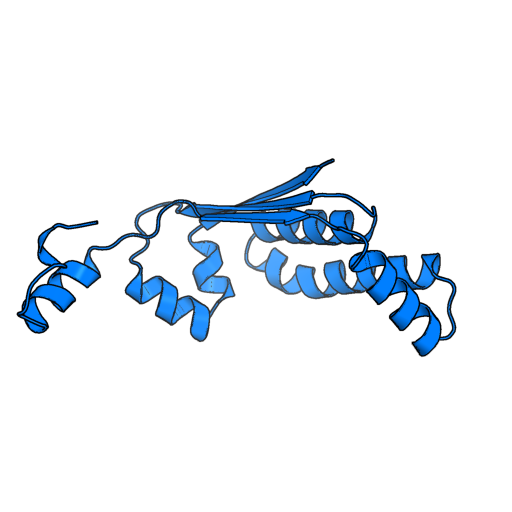 -3.380 -5.786 -8.194 1.00 96.25 92 THR A O 1
ATOM 667 N N . LEU A 1 93 ? -3.091 -3.599 -7.762 1.00 97.25 93 LEU A N 1
ATOM 668 C CA . LEU A 1 93 ? -2.687 -3.736 -6.368 1.00 97.25 93 LEU A CA 1
ATOM 669 C C . LEU A 1 93 ? -3.923 -3.614 -5.482 1.00 97.25 93 LEU A C 1
ATOM 671 O O . LEU A 1 93 ? -4.620 -2.603 -5.550 1.00 97.25 93 LEU A O 1
ATOM 675 N N . THR A 1 94 ? -4.148 -4.595 -4.617 1.00 97.12 94 THR A N 1
ATOM 676 C CA . THR A 1 94 ? -5.194 -4.546 -3.592 1.00 97.12 94 THR A CA 1
ATOM 677 C C . THR A 1 94 ? -4.555 -4.641 -2.217 1.00 97.12 94 THR A C 1
ATOM 679 O O . THR A 1 94 ? -3.790 -5.569 -1.958 1.00 97.12 94 THR A O 1
ATOM 682 N N . ILE A 1 95 ? -4.884 -3.698 -1.334 1.00 95.44 95 ILE A N 1
ATOM 683 C CA . ILE A 1 95 ? -4.480 -3.677 0.073 1.00 95.44 95 ILE A CA 1
ATOM 684 C C . ILE A 1 95 ? -5.740 -3.636 0.926 1.00 95.44 95 ILE A C 1
ATOM 686 O O . ILE A 1 95 ? -6.568 -2.735 0.792 1.00 95.44 95 ILE A O 1
ATOM 690 N N . LYS A 1 96 ? -5.863 -4.590 1.841 1.00 95.75 96 LYS A N 1
ATOM 691 C CA . LYS A 1 96 ? -6.965 -4.680 2.786 1.00 95.75 96 LYS A CA 1
ATOM 692 C C . LYS A 1 96 ? -6.438 -4.564 4.208 1.00 95.75 96 LYS A C 1
ATOM 694 O O . LYS A 1 96 ? -5.535 -5.288 4.618 1.00 95.75 96 LYS A O 1
ATOM 699 N N . LEU A 1 97 ? -7.032 -3.645 4.956 1.00 93.38 97 LEU A N 1
ATOM 700 C CA . LEU A 1 97 ? -6.751 -3.386 6.359 1.00 93.38 97 LEU A CA 1
ATOM 701 C C . LEU A 1 97 ? -7.952 -3.856 7.168 1.00 93.38 97 LEU A C 1
ATOM 703 O O . LEU A 1 97 ? -9.031 -3.269 7.086 1.00 93.38 97 LEU A O 1
ATOM 707 N N . THR A 1 98 ? -7.774 -4.916 7.949 1.00 94.50 98 THR A N 1
ATOM 708 C CA . THR A 1 98 ? -8.828 -5.441 8.825 1.00 94.50 98 THR A CA 1
ATOM 709 C C . THR A 1 98 ? -8.451 -5.170 10.280 1.00 94.50 98 THR A C 1
ATOM 711 O O . THR A 1 98 ? -7.410 -5.663 10.713 1.00 94.50 98 THR A O 1
ATOM 714 N N . PRO A 1 99 ? -9.251 -4.412 11.051 1.00 93.75 99 PRO A N 1
ATOM 715 C CA . PRO A 1 99 ? -8.975 -4.178 12.466 1.00 93.75 99 PRO A CA 1
ATOM 716 C C . PRO A 1 99 ? -8.831 -5.501 13.232 1.00 93.75 99 PRO A C 1
ATOM 718 O O . PRO A 1 99 ? -9.675 -6.388 13.102 1.00 93.75 99 PRO A O 1
ATOM 721 N N . LEU A 1 100 ? -7.785 -5.635 14.051 1.00 91.56 100 LEU A N 1
ATOM 722 C CA . LEU A 1 100 ? -7.590 -6.809 14.919 1.00 91.56 100 LEU A CA 1
ATOM 723 C C . LEU A 1 100 ? -8.520 -6.796 16.145 1.00 91.56 100 LEU A C 1
ATOM 725 O O . LEU A 1 100 ? -8.688 -7.807 16.824 1.00 91.56 100 LEU A O 1
ATOM 729 N N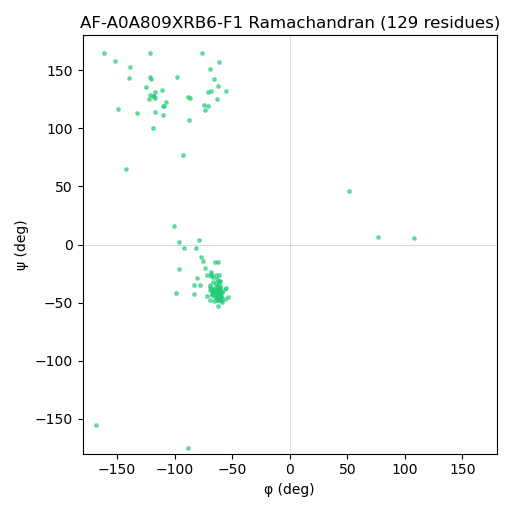 . GLY A 1 101 ? -9.128 -5.646 16.424 1.00 90.88 101 GLY A N 1
ATOM 730 C CA . GLY A 1 101 ? -10.061 -5.420 17.515 1.00 90.88 101 GLY A CA 1
ATOM 731 C C . GLY A 1 101 ? -10.766 -4.079 17.343 1.00 90.88 101 GLY A C 1
ATOM 732 O O . GLY A 1 101 ? -10.872 -3.554 16.236 1.00 90.88 101 GLY A O 1
ATOM 733 N N . LYS A 1 102 ? -11.243 -3.509 18.449 1.00 90.19 102 LYS A N 1
ATOM 734 C CA . LYS A 1 102 ? -11.878 -2.188 18.435 1.00 90.19 102 LYS A CA 1
ATOM 735 C C . LYS A 1 102 ? -10.829 -1.111 18.190 1.00 90.19 102 LYS A C 1
ATOM 737 O O . LYS A 1 102 ? -9.927 -0.943 19.004 1.00 90.19 102 LYS A O 1
ATOM 742 N N . VAL A 1 103 ? -10.988 -0.364 17.104 1.00 91.44 103 VAL A N 1
ATOM 743 C CA . VAL A 1 103 ? -10.105 0.749 16.741 1.00 91.44 103 VAL A CA 1
ATOM 744 C C . VAL A 1 103 ? -10.937 2.033 16.709 1.00 91.44 103 VAL A C 1
ATOM 746 O O . VAL A 1 103 ? -11.665 2.252 15.739 1.00 91.44 103 VAL A O 1
ATOM 749 N N . PRO A 1 104 ? -10.899 2.878 17.758 1.00 91.44 104 PRO A N 1
ATOM 750 C CA . PRO A 1 104 ? -11.657 4.127 17.784 1.00 91.44 104 PRO A CA 1
ATOM 751 C C . PRO A 1 104 ? -11.188 5.079 16.677 1.00 91.44 104 PRO A C 1
ATOM 753 O O . PRO A 1 104 ? 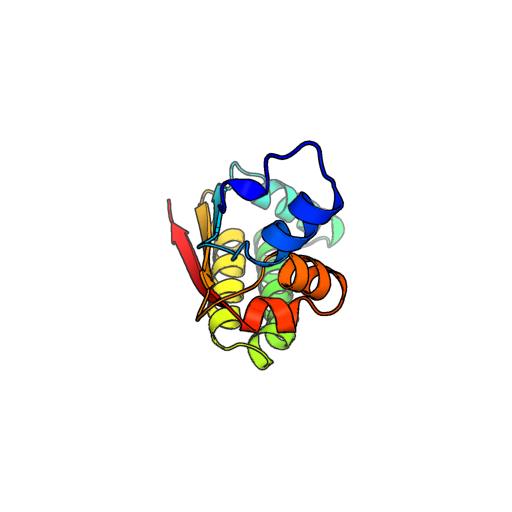-10.010 5.426 16.602 1.00 91.44 104 PRO A O 1
ATOM 756 N N . MET A 1 105 ? -12.111 5.548 15.836 1.00 88.88 105 MET A N 1
ATOM 757 C CA . MET A 1 105 ? -11.781 6.299 14.619 1.00 88.88 105 MET A CA 1
ATOM 758 C C . MET A 1 105 ? -11.024 7.603 14.908 1.00 88.88 105 MET A C 1
ATOM 760 O O . MET A 1 105 ? -10.086 7.950 14.197 1.00 88.88 105 MET A O 1
ATOM 764 N N . LEU A 1 106 ? -11.390 8.321 15.974 1.00 87.94 106 LEU A N 1
ATOM 765 C CA . LEU A 1 106 ? -10.704 9.562 16.355 1.00 87.94 106 LEU A CA 1
ATOM 766 C C . LEU A 1 106 ? -9.254 9.312 16.794 1.00 87.94 106 LEU A C 1
ATOM 768 O O . LEU A 1 106 ? -8.368 10.093 16.453 1.00 87.94 106 LEU A O 1
ATOM 772 N N . GLN A 1 107 ? -9.006 8.212 17.510 1.00 87.19 107 GLN A N 1
ATOM 773 C CA . GLN A 1 107 ? -7.651 7.820 17.904 1.00 87.19 107 GLN A CA 1
ATOM 774 C C . GLN A 1 107 ? -6.844 7.367 16.691 1.00 87.19 107 GLN A C 1
ATOM 776 O O . GLN A 1 107 ? -5.682 7.741 16.567 1.00 87.19 107 GLN A O 1
ATOM 781 N N . LEU A 1 108 ? -7.473 6.634 15.766 1.00 89.69 108 LEU A N 1
ATOM 782 C CA . LEU A 1 108 ? -6.851 6.232 14.511 1.00 89.69 108 LEU A CA 1
ATOM 783 C C . LEU A 1 108 ? -6.398 7.445 13.691 1.00 89.69 108 LEU A C 1
ATOM 785 O O . LEU A 1 108 ? -5.250 7.490 13.269 1.00 89.69 108 LEU A O 1
ATOM 789 N N . LEU A 1 109 ? -7.263 8.445 13.497 1.00 89.62 109 LEU A N 1
ATOM 790 C CA . LEU A 1 109 ? -6.911 9.663 12.757 1.00 89.62 109 LEU A CA 1
ATOM 791 C C . LEU A 1 109 ? -5.779 10.447 13.431 1.00 89.62 109 LEU A C 1
ATOM 793 O O . LEU A 1 109 ? -4.921 10.994 12.742 1.00 89.62 109 LEU A O 1
ATOM 797 N N . GLY A 1 110 ? -5.755 10.490 14.765 1.00 89.56 110 GLY A N 1
ATOM 798 C CA . GLY A 1 110 ? -4.636 11.064 15.512 1.00 89.56 110 GLY A CA 1
ATOM 799 C C . GLY A 1 110 ? -3.335 10.299 15.258 1.00 89.56 110 GLY A C 1
ATOM 800 O O . GLY A 1 110 ? -2.350 10.886 14.816 1.00 89.56 110 GLY A O 1
ATOM 801 N N . ALA A 1 111 ? -3.361 8.978 15.453 1.00 89.62 111 ALA A N 1
ATOM 802 C CA . ALA A 1 111 ? -2.200 8.108 15.294 1.00 89.62 111 ALA A CA 1
ATOM 803 C C . ALA A 1 111 ? -1.677 8.067 13.850 1.00 89.62 111 ALA A C 1
ATOM 805 O O . ALA A 1 111 ? -0.472 8.040 13.648 1.00 89.62 111 ALA A O 1
ATOM 806 N N . LEU A 1 112 ? -2.542 8.128 12.833 1.00 88.12 112 LEU A N 1
ATOM 807 C CA . LEU A 1 112 ? -2.119 8.193 11.429 1.00 88.12 112 LEU A CA 1
ATOM 808 C C . LEU A 1 112 ? -1.318 9.466 11.109 1.00 88.12 112 LEU A C 1
ATOM 810 O O . LEU A 1 112 ? -0.458 9.428 10.233 1.00 88.12 112 LEU A O 1
ATOM 814 N N . ASN A 1 113 ? -1.578 10.573 11.812 1.00 88.44 113 ASN A N 1
ATOM 815 C CA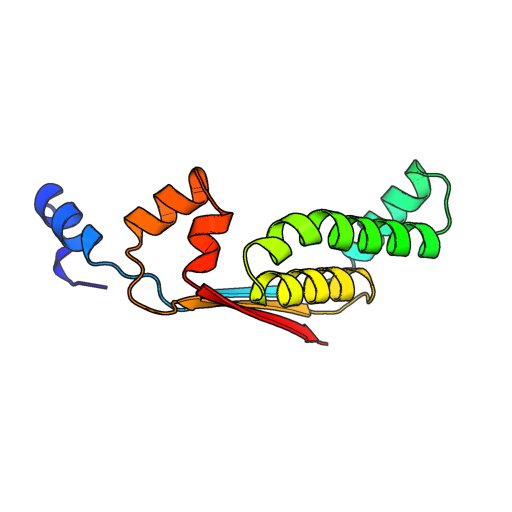 . ASN A 1 113 ? -0.860 11.833 11.612 1.00 88.44 113 ASN A CA 1
ATOM 816 C C . ASN A 1 113 ? 0.474 11.893 12.371 1.00 88.44 113 ASN A C 1
ATOM 818 O O . ASN A 1 113 ? 1.418 12.507 11.877 1.00 88.44 113 ASN A O 1
ATOM 822 N N . SER A 1 114 ? 0.557 11.300 13.566 1.00 90.44 114 SER A N 1
ATOM 823 C CA . SER A 1 114 ? 1.754 11.376 14.417 1.00 90.44 114 SER A CA 1
ATOM 824 C C . SER A 1 114 ? 2.653 10.143 14.328 1.00 90.44 114 SER A C 1
ATOM 826 O O . SER A 1 114 ? 3.874 10.269 14.287 1.00 90.44 114 SER A O 1
ATOM 828 N N . GLU A 1 115 ? 2.061 8.950 14.306 1.00 88.19 115 GLU A N 1
ATOM 829 C CA . GLU A 1 115 ? 2.733 7.654 14.449 1.00 88.19 115 GLU A CA 1
ATOM 830 C C . GLU A 1 115 ? 2.104 6.593 13.518 1.00 88.19 115 GLU A C 1
ATOM 832 O O . GLU A 1 115 ? 1.526 5.599 13.973 1.00 88.19 115 GLU A O 1
ATOM 837 N N . PRO A 1 116 ? 2.206 6.767 12.187 1.00 84.50 116 PRO A N 1
ATOM 838 C CA . PRO A 1 116 ? 1.472 5.951 11.218 1.00 84.50 116 PRO A CA 1
ATOM 839 C C . PRO A 1 116 ? 1.798 4.454 11.300 1.00 84.50 116 PRO A C 1
ATOM 841 O O . PRO A 1 116 ? 0.927 3.620 11.076 1.00 84.50 116 PRO A O 1
ATOM 844 N N . ILE A 1 117 ? 3.027 4.090 11.676 1.00 84.19 117 ILE A N 1
ATOM 845 C CA . ILE A 1 117 ? 3.423 2.682 11.847 1.00 84.19 117 ILE A CA 1
ATOM 846 C C . ILE A 1 117 ? 2.671 2.043 13.025 1.00 84.19 117 ILE A C 1
ATOM 848 O O . ILE A 1 117 ? 2.184 0.919 12.909 1.00 84.19 117 ILE A O 1
ATOM 852 N N . VAL A 1 118 ? 2.517 2.772 14.134 1.00 84.75 118 VAL A N 1
ATOM 853 C CA . VAL A 1 118 ? 1.776 2.305 15.317 1.00 84.75 118 VAL A CA 1
ATOM 854 C C . VAL A 1 118 ? 0.287 2.176 15.001 1.00 84.75 118 VAL A C 1
ATOM 856 O O . VAL A 1 118 ? -0.352 1.211 15.418 1.00 84.75 118 VAL A O 1
ATOM 859 N N . ALA A 1 119 ? -0.266 3.105 14.217 1.00 88.81 119 ALA A N 1
ATOM 860 C CA . ALA A 1 119 ? -1.643 3.018 13.740 1.00 88.81 119 ALA A CA 1
ATOM 861 C C . ALA A 1 119 ? -1.879 1.752 12.897 1.00 88.81 119 ALA A C 1
ATOM 863 O O . ALA A 1 119 ? -2.851 1.030 13.119 1.00 88.81 119 ALA A O 1
ATOM 864 N N . LEU A 1 120 ? -0.966 1.446 11.968 1.00 87.44 120 LEU A N 1
ATOM 865 C CA . LEU A 1 120 ? -1.056 0.270 11.097 1.00 87.44 120 LEU A CA 1
ATOM 866 C C . LEU A 1 120 ? -0.912 -1.057 11.855 1.00 87.44 120 LEU A C 1
ATOM 868 O O . LEU A 1 120 ? -1.494 -2.052 11.435 1.00 87.44 120 LEU A O 1
ATOM 872 N N . ALA A 1 121 ? -0.202 -1.086 12.986 1.00 87.69 121 ALA A N 1
ATOM 873 C CA . ALA A 1 121 ? -0.066 -2.283 13.822 1.00 87.69 121 ALA A CA 1
ATOM 874 C C . ALA A 1 121 ? -1.393 -2.761 14.451 1.00 87.69 121 ALA A C 1
ATOM 876 O O . ALA A 1 121 ? -1.481 -3.894 14.920 1.00 87.69 121 ALA A O 1
ATOM 877 N N . GLN A 1 122 ? -2.442 -1.929 14.450 1.00 90.44 122 GLN A N 1
ATOM 878 C CA . GLN A 1 122 ? -3.777 -2.301 14.941 1.00 90.44 122 GLN A CA 1
ATOM 879 C C . GLN A 1 122 ? -4.605 -3.085 13.907 1.00 90.44 122 GLN A C 1
ATOM 881 O O . GLN A 1 122 ? -5.725 -3.518 14.197 1.00 90.44 122 GLN A O 1
ATOM 886 N N . PHE A 1 123 ? -4.064 -3.271 12.702 1.00 91.75 123 PHE A N 1
ATOM 887 C CA . PHE A 1 123 ? -4.726 -3.923 11.583 1.00 91.75 123 PHE A CA 1
ATOM 888 C C . PHE A 1 123 ? -3.932 -5.143 11.128 1.00 91.75 123 PHE A C 1
ATOM 890 O O . PHE A 1 123 ? -2.705 -5.116 11.049 1.00 91.75 123 PHE A O 1
ATOM 897 N N . ARG A 1 124 ? -4.659 -6.195 10.749 1.00 92.19 124 ARG A N 1
ATOM 898 C CA . ARG A 1 124 ? -4.144 -7.204 9.828 1.00 92.19 124 ARG A CA 1
ATOM 899 C C . ARG A 1 124 ? -4.052 -6.575 8.448 1.00 92.19 124 ARG A C 1
ATOM 901 O O . ARG A 1 124 ? -5.036 -5.986 7.986 1.00 92.19 124 ARG A O 1
ATOM 908 N N . ILE A 1 125 ? -2.907 -6.743 7.799 1.00 92.56 125 ILE A N 1
ATOM 909 C CA . ILE A 1 125 ? -2.672 -6.228 6.450 1.00 92.56 125 ILE A CA 1
ATOM 910 C C . ILE A 1 125 ? -2.624 -7.407 5.486 1.00 92.56 125 ILE A C 1
ATOM 912 O O . ILE A 1 125 ? -1.776 -8.288 5.589 1.00 92.56 125 ILE A O 1
ATOM 916 N N . GLU A 1 126 ? -3.544 -7.415 4.533 1.00 93.88 126 GLU A N 1
ATOM 917 C CA . GLU A 1 126 ? -3.541 -8.352 3.416 1.00 93.88 126 GLU A CA 1
ATOM 918 C C . GLU A 1 126 ? -3.227 -7.551 2.153 1.00 93.88 126 GLU A C 1
ATOM 920 O O . GLU A 1 126 ? -3.802 -6.483 1.936 1.00 93.88 126 GLU A O 1
ATOM 925 N N . ALA A 1 127 ? -2.312 -8.038 1.321 1.00 95.19 127 ALA A N 1
ATOM 926 C CA . ALA A 1 127 ? -1.970 -7.373 0.073 1.00 95.19 127 ALA A CA 1
ATOM 927 C C . ALA A 1 127 ? -1.779 -8.386 -1.050 1.00 95.19 127 ALA A C 1
ATOM 929 O O . ALA A 1 127 ? -1.279 -9.489 -0.829 1.00 95.19 127 ALA A O 1
ATOM 930 N N . SER A 1 128 ? -2.198 -8.014 -2.254 1.00 95.12 128 SER A N 1
ATOM 931 C CA . SER A 1 128 ? -2.112 -8.876 -3.430 1.00 95.12 128 SER A CA 1
ATOM 932 C C . SER A 1 128 ? -1.990 -8.060 -4.706 1.00 95.12 128 SER A C 1
ATOM 934 O O . SER A 1 128 ? -2.397 -6.896 -4.748 1.00 95.12 128 SER A O 1
ATOM 936 N N . THR A 1 129 ? -1.455 -8.694 -5.747 1.00 95.31 129 THR A N 1
ATOM 937 C CA . THR A 1 129 ? -1.530 -8.183 -7.112 1.00 95.31 129 THR A CA 1
ATOM 938 C C . THR A 1 129 ? -2.215 -9.185 -8.038 1.00 95.31 129 THR A C 1
ATOM 940 O O . THR A 1 129 ? -2.072 -10.397 -7.872 1.00 95.31 129 THR A O 1
ATOM 943 N N . GLY A 1 130 ? -2.996 -8.688 -9.000 1.00 90.62 130 GLY A N 1
ATOM 944 C CA . GLY A 1 130 ? -3.758 -9.521 -9.939 1.00 90.62 130 GLY A CA 1
ATOM 945 C C . GLY A 1 130 ? -4.197 -8.769 -11.197 1.00 90.62 130 GLY A C 1
ATOM 946 O O . GLY A 1 130 ? -4.123 -7.542 -11.241 1.00 90.62 130 GLY A O 1
ATOM 947 N N . LEU A 1 131 ? -4.609 -9.499 -12.238 1.00 76.06 131 LEU A N 1
ATOM 948 C CA . LEU A 1 131 ? -5.075 -8.930 -13.515 1.00 76.06 131 LEU A CA 1
ATOM 949 C C . LEU A 1 131 ? -6.539 -8.496 -13.491 1.00 76.06 131 LEU A C 1
ATOM 951 O O . LEU A 1 131 ? -7.332 -9.086 -12.731 1.00 76.06 131 LEU A O 1
#

Radius of gyration: 19.15 Å; Cα contacts (8 Å, |Δi|>4): 182; chains: 1; bounding box: 48×29×42 Å

Solvent-accessible surface area (backbone atoms only — not comparable to full-atom values): 7020 Å² total; per-residue (Å²): 129,70,75,59,44,76,53,93,48,66,68,54,17,52,64,40,48,67,69,32,58,54,66,73,45,78,48,77,48,70,40,88,51,62,60,57,52,50,28,53,50,48,8,63,75,68,74,46,54,53,65,58,29,40,50,51,51,35,51,50,46,46,63,61,31,49,69,50,24,76,75,32,72,44,44,40,48,38,35,53,22,54,29,48,38,64,73,39,81,60,25,29,35,38,42,35,39,36,52,75,56,92,41,42,42,67,58,44,59,50,27,52,74,76,39,44,70,66,43,52,66,50,33,49,51,48,44,42,63,44,125

Mean predicted aligned error: 6.64 Å

Foldseek 3Di:
DDPQLPDPDVVSVVVVLQVDFDAKDKDKDWFPCVLVVVLVVQCVVVVHDSLVSLVVVLVVLQVVQVVLCVLPVQSNQVSVQVSVPSNDGGKMKMKMWGFPDTHGPVVLVVCCVPPVSVSSNRTRIDIHIDD

Organism: NCBI:txid1355477

Secondary structure (DSSP, 8-state):
--GGGSSS-HHHHHHHHTTPBP--EEEEEE-SSHHHHHHHHHHHHHT--HHHHHHHHHHHHHHHHHHHHTT-HHHHHHHHHHHHHHHSTT-EEEEEEEESS--BHHHHHHHHHH-HHHHHTTEEEEEEEE-

Nearest PDB structures (foldseek):
  6oyf-assembly1_A  TM=2.142E-01  e=9.255E+00  Eleftheria terrae

Sequence (131 aa):
MPRGVFTADPVQAMSQAGQIEAGAIELSLRDSGVVDLLVAQFSRMQNVSRDAARGAIVEMIRAQGEKIAAANPDAKTAVDAIAGFVETSGQTLTIKLTPLGKVPMLQLLGALNSEPIVALAQFRIEASTGL

pLDDT: mean 88.76, std 8.24, range [61.47, 97.5]